Protein AF-A0AAJ2J9P0-F1 (afdb_monomer_lite)

Radius of gyration: 15.44 Å; chains: 1; bounding box: 34×33×47 Å

Structure (mmCIF, N/CA/C/O backbone):
data_AF-A0AAJ2J9P0-F1
#
_entry.id   AF-A0AAJ2J9P0-F1
#
loop_
_atom_site.group_PDB
_atom_site.id
_atom_site.type_symbol
_atom_site.label_atom_id
_atom_site.label_alt_id
_atom_site.label_comp_id
_atom_site.label_asym_id
_atom_site.label_entity_id
_atom_site.label_seq_id
_atom_site.pdbx_PDB_ins_code
_atom_site.Cartn_x
_atom_site.Cartn_y
_atom_site.Cartn_z
_atom_site.occupancy
_atom_site.B_iso_or_equiv
_atom_site.auth_seq_id
_atom_site.auth_comp_id
_atom_site.auth_asym_id
_atom_site.auth_atom_id
_atom_site.pdbx_PDB_model_num
ATOM 1 N N . MET A 1 1 ? 13.127 0.271 -28.806 1.00 58.78 1 MET A N 1
ATOM 2 C CA . MET A 1 1 ? 12.330 0.339 -27.567 1.00 58.78 1 MET A CA 1
ATOM 3 C C . MET A 1 1 ? 13.153 1.130 -26.580 1.00 58.78 1 MET A C 1
ATOM 5 O O . MET A 1 1 ? 14.360 0.887 -26.545 1.00 58.78 1 MET A O 1
ATOM 9 N N . ALA A 1 2 ? 12.562 2.115 -25.905 1.00 81.19 2 ALA A N 1
ATOM 10 C CA . ALA A 1 2 ? 13.284 2.855 -24.878 1.00 81.19 2 ALA A CA 1
ATOM 11 C C . ALA A 1 2 ? 13.685 1.888 -23.750 1.00 81.19 2 ALA A C 1
ATOM 13 O O . ALA A 1 2 ? 13.076 0.830 -23.583 1.00 81.19 2 ALA A O 1
ATOM 14 N N . GLU A 1 3 ? 14.754 2.209 -23.025 1.00 84.06 3 GLU A N 1
ATOM 15 C CA . GLU A 1 3 ? 15.240 1.383 -21.913 1.00 84.06 3 GLU A CA 1
ATOM 16 C C . GLU A 1 3 ? 14.143 1.161 -20.855 1.00 84.06 3 GLU A C 1
ATOM 18 O O . GLU A 1 3 ? 13.968 0.037 -20.381 1.00 84.06 3 GLU A O 1
ATOM 23 N N . ASP A 1 4 ? 13.328 2.189 -20.612 1.00 87.25 4 ASP A N 1
ATOM 24 C CA . ASP A 1 4 ? 12.189 2.157 -19.690 1.00 87.25 4 ASP A CA 1
ATOM 25 C C . ASP A 1 4 ? 11.062 1.229 -20.171 1.00 87.25 4 ASP A C 1
ATOM 27 O O . ASP A 1 4 ? 10.535 0.447 -19.382 1.00 87.25 4 ASP A O 1
ATOM 31 N N . ASP A 1 5 ? 10.757 1.201 -21.476 1.00 87.44 5 ASP A N 1
ATOM 32 C CA . ASP A 1 5 ? 9.759 0.273 -22.040 1.00 87.44 5 ASP A CA 1
ATOM 33 C C . ASP A 1 5 ? 10.176 -1.190 -21.819 1.00 87.44 5 ASP A C 1
ATOM 35 O O . ASP A 1 5 ? 9.357 -2.064 -21.530 1.00 87.44 5 ASP A O 1
ATOM 39 N N . LEU A 1 6 ? 11.475 -1.472 -21.974 1.00 90.94 6 LEU A N 1
ATOM 40 C CA . LEU A 1 6 ? 12.035 -2.804 -21.748 1.00 90.94 6 LEU A CA 1
ATOM 41 C C . LEU A 1 6 ? 12.032 -3.170 -20.261 1.00 90.94 6 LEU A C 1
ATOM 43 O O . LEU A 1 6 ? 11.855 -4.343 -19.924 1.00 90.94 6 LEU A O 1
ATOM 47 N N . LEU A 1 7 ? 12.244 -2.194 -19.376 1.00 92.25 7 LEU A N 1
ATOM 48 C CA . LEU A 1 7 ? 12.149 -2.385 -17.933 1.00 92.25 7 LEU A CA 1
ATOM 49 C C . LEU A 1 7 ? 10.708 -2.689 -17.512 1.00 92.25 7 LEU A C 1
ATOM 51 O O . LEU A 1 7 ? 10.485 -3.679 -16.813 1.00 92.25 7 LEU A O 1
ATOM 55 N N . LEU A 1 8 ? 9.739 -1.903 -17.985 1.00 91.88 8 LEU A N 1
ATOM 56 C CA . LEU A 1 8 ? 8.319 -2.139 -17.737 1.00 91.88 8 LEU A CA 1
ATOM 57 C C . LEU A 1 8 ? 7.895 -3.518 -18.240 1.00 91.88 8 LEU A C 1
ATOM 59 O O . LEU A 1 8 ? 7.315 -4.279 -17.471 1.00 91.88 8 LEU A O 1
ATOM 63 N N . ASP A 1 9 ? 8.252 -3.900 -19.471 1.00 91.62 9 ASP A N 1
ATOM 64 C CA . ASP A 1 9 ? 7.940 -5.233 -20.006 1.00 91.62 9 ASP A CA 1
ATOM 65 C C . ASP A 1 9 ? 8.510 -6.357 -19.121 1.00 91.62 9 ASP A C 1
ATOM 67 O O . ASP A 1 9 ? 7.835 -7.348 -18.839 1.00 91.62 9 ASP A O 1
ATOM 71 N N . ARG A 1 10 ? 9.730 -6.195 -18.591 1.00 91.56 10 ARG A N 1
ATOM 72 C CA . ARG A 1 10 ? 10.298 -7.158 -17.631 1.00 91.56 10 ARG A CA 1
ATOM 73 C C . ARG A 1 10 ? 9.509 -7.208 -16.325 1.00 91.56 10 ARG A C 1
ATOM 75 O O . ARG A 1 10 ? 9.251 -8.305 -15.836 1.00 91.56 10 ARG A O 1
ATOM 82 N N . LEU A 1 11 ? 9.111 -6.063 -15.772 1.00 92.50 11 LEU A N 1
ATOM 83 C CA . LEU A 1 11 ? 8.298 -6.009 -14.553 1.00 92.50 11 LEU A CA 1
ATOM 84 C C . LEU A 1 11 ? 6.912 -6.636 -14.775 1.00 92.50 11 LEU A C 1
ATOM 86 O O . LEU A 1 11 ? 6.465 -7.417 -13.938 1.00 92.50 11 LEU A O 1
ATOM 90 N N . TYR A 1 12 ? 6.277 -6.397 -15.925 1.00 89.88 12 TYR A N 1
ATOM 91 C CA . TYR A 1 12 ? 5.024 -7.053 -16.313 1.00 89.88 12 TYR A CA 1
ATOM 92 C C . TYR A 1 12 ? 5.176 -8.573 -16.449 1.00 89.88 12 TYR A C 1
ATOM 94 O O . TYR A 1 12 ? 4.290 -9.329 -16.056 1.00 89.88 12 TYR A O 1
ATOM 102 N N . ARG A 1 13 ? 6.310 -9.058 -16.964 1.00 88.62 13 ARG A N 1
ATOM 103 C CA . ARG A 1 13 ? 6.574 -10.504 -16.995 1.00 88.62 13 ARG A CA 1
ATOM 104 C C . ARG A 1 13 ? 6.724 -11.080 -15.592 1.00 88.62 13 ARG A C 1
ATOM 106 O O . ARG A 1 13 ? 6.163 -12.137 -15.327 1.00 88.62 13 ARG A O 1
ATOM 113 N N . ILE A 1 14 ? 7.441 -10.393 -14.701 1.00 86.94 14 ILE A N 1
ATOM 114 C CA . ILE A 1 14 ? 7.623 -10.827 -13.307 1.00 86.94 14 ILE A CA 1
ATOM 115 C C . ILE A 1 14 ? 6.283 -10.848 -12.564 1.00 86.94 14 ILE A C 1
ATOM 117 O O . ILE A 1 14 ? 6.016 -11.803 -11.838 1.00 86.94 14 ILE A O 1
ATOM 121 N N . SER A 1 15 ? 5.413 -9.853 -12.765 1.00 81.38 15 SER A N 1
ATOM 122 C CA . SER A 1 15 ? 4.099 -9.820 -12.109 1.00 81.38 15 SER A CA 1
ATOM 123 C C . SER A 1 15 ? 3.188 -10.984 -12.521 1.00 81.38 15 SER A C 1
ATOM 125 O O . SER A 1 15 ? 2.333 -11.396 -11.737 1.00 81.38 15 SER A O 1
ATOM 127 N N . GLY A 1 16 ? 3.402 -11.557 -13.712 1.00 79.06 16 GLY A N 1
ATOM 128 C CA . GLY A 1 16 ? 2.724 -12.765 -14.186 1.00 79.06 16 GLY A CA 1
ATOM 129 C C . GLY A 1 16 ? 3.256 -14.081 -13.603 1.00 79.06 16 GLY A C 1
ATOM 130 O O . GLY A 1 16 ? 2.624 -15.123 -13.790 1.00 79.06 16 GLY A O 1
ATOM 131 N N . VAL A 1 17 ? 4.395 -14.074 -12.900 1.00 79.25 17 VAL A N 1
ATOM 132 C CA . VAL A 1 17 ? 4.963 -15.279 -12.281 1.00 79.25 17 VAL A CA 1
ATOM 133 C C . VAL A 1 17 ? 4.286 -15.536 -10.933 1.00 79.25 17 VAL A C 1
ATOM 135 O O . VAL A 1 17 ? 4.371 -14.746 -9.995 1.00 79.25 17 VAL A O 1
ATOM 138 N N . LEU A 1 18 ? 3.617 -16.686 -10.822 1.00 70.44 18 LEU A N 1
ATOM 139 C CA . LEU A 1 18 ? 2.844 -17.066 -9.637 1.00 70.44 18 LEU A CA 1
ATOM 140 C C . LEU A 1 18 ? 3.673 -17.765 -8.544 1.00 70.44 18 LEU A C 1
ATOM 142 O O . LEU A 1 18 ? 3.113 -18.471 -7.708 1.00 70.44 18 LEU A O 1
ATOM 146 N N . THR A 1 19 ? 4.990 -17.578 -8.516 1.00 72.19 19 THR A N 1
ATOM 147 C CA . THR A 1 19 ? 5.812 -18.049 -7.394 1.00 72.19 19 THR A CA 1
ATOM 148 C C . THR A 1 19 ? 5.763 -17.032 -6.259 1.00 72.19 19 THR A C 1
ATOM 150 O O . THR A 1 19 ? 5.701 -15.825 -6.501 1.00 72.19 19 THR A O 1
ATOM 153 N N . ASP A 1 20 ? 5.728 -17.522 -5.022 1.00 68.81 20 ASP A N 1
ATOM 154 C CA . ASP A 1 20 ? 5.714 -16.657 -3.837 1.00 68.81 20 ASP A CA 1
ATOM 155 C C . ASP A 1 20 ? 7.127 -16.160 -3.493 1.00 68.81 20 ASP A C 1
ATOM 157 O O . ASP A 1 20 ? 7.274 -15.045 -2.999 1.00 68.81 20 ASP A O 1
ATOM 161 N N . ASP A 1 21 ? 8.157 -16.937 -3.850 1.00 77.75 21 ASP A N 1
ATOM 162 C CA . ASP A 1 21 ? 9.560 -16.573 -3.656 1.00 77.75 21 ASP A CA 1
ATOM 163 C C . ASP A 1 21 ? 10.193 -16.052 -4.961 1.00 77.75 21 ASP A C 1
ATOM 165 O O . ASP A 1 21 ? 10.101 -16.717 -6.006 1.00 77.75 21 ASP A O 1
ATOM 169 N N . PRO A 1 22 ? 10.854 -14.882 -4.929 1.00 81.69 22 PRO A N 1
ATOM 170 C CA . PRO A 1 22 ? 11.590 -14.360 -6.071 1.00 81.69 22 PRO A CA 1
ATOM 171 C C . PRO A 1 22 ? 12.954 -15.026 -6.242 1.00 81.69 22 PRO A C 1
ATOM 173 O O . PRO A 1 22 ? 13.686 -15.254 -5.279 1.00 81.69 22 PRO A O 1
ATOM 176 N N . ASP A 1 23 ? 13.368 -15.233 -7.492 1.00 88.62 23 ASP A N 1
ATOM 177 C CA . ASP A 1 23 ? 14.782 -15.451 -7.781 1.00 88.62 23 ASP A CA 1
ATOM 178 C C . ASP A 1 23 ? 15.588 -14.156 -7.554 1.00 88.62 23 ASP A C 1
ATOM 180 O O . ASP A 1 23 ? 15.064 -13.037 -7.604 1.00 88.62 23 ASP A O 1
ATOM 184 N N . SER A 1 24 ? 16.897 -14.294 -7.330 1.00 89.69 24 SER A N 1
ATOM 185 C CA . SER A 1 24 ? 17.767 -13.161 -6.992 1.00 89.69 24 SER A CA 1
ATOM 186 C C . SER A 1 24 ? 17.804 -12.068 -8.065 1.00 89.69 24 SER A C 1
ATOM 188 O O . SER A 1 24 ? 18.000 -10.898 -7.731 1.00 89.69 24 SER A O 1
ATOM 190 N N . SER A 1 25 ? 17.630 -12.419 -9.344 1.00 91.25 25 SER A N 1
ATOM 191 C CA . SER A 1 25 ? 17.656 -11.441 -10.435 1.00 91.25 25 SER A CA 1
ATOM 192 C C . SER A 1 25 ? 16.372 -10.612 -10.469 1.00 91.25 25 SER A C 1
ATOM 194 O O . SER A 1 25 ? 16.446 -9.383 -10.552 1.00 91.25 25 SER A O 1
ATOM 196 N N . SER A 1 26 ? 15.219 -11.260 -10.289 1.00 92.00 26 SER A N 1
ATOM 197 C CA . SER A 1 26 ? 13.920 -10.598 -10.168 1.00 92.00 26 SER A CA 1
ATOM 198 C C . SER A 1 26 ? 13.869 -9.699 -8.934 1.00 92.00 26 SER A C 1
ATOM 200 O O . SER A 1 26 ? 13.461 -8.541 -9.037 1.00 92.00 26 SER A O 1
ATOM 202 N N . TYR A 1 27 ? 14.357 -10.180 -7.786 1.00 93.12 27 TYR A N 1
ATOM 203 C CA . TYR A 1 27 ? 14.416 -9.383 -6.559 1.00 93.12 27 TYR A CA 1
ATOM 204 C C . TYR A 1 27 ? 15.269 -8.117 -6.733 1.00 93.12 27 TYR A C 1
ATOM 206 O O . TYR A 1 27 ? 14.849 -7.015 -6.372 1.00 93.12 27 TYR A O 1
ATOM 214 N N . MET A 1 28 ? 16.459 -8.246 -7.332 1.00 94.06 28 MET A N 1
ATOM 215 C CA . MET A 1 28 ? 17.343 -7.107 -7.603 1.00 94.06 28 MET A CA 1
ATOM 216 C C . MET A 1 28 ? 16.696 -6.094 -8.557 1.00 94.06 28 MET A C 1
ATOM 218 O O . MET A 1 28 ? 16.828 -4.887 -8.358 1.00 94.06 28 MET A O 1
ATOM 222 N N . LEU A 1 29 ? 15.993 -6.570 -9.589 1.00 95.00 29 LEU A N 1
ATOM 223 C CA . LEU A 1 29 ? 15.310 -5.695 -10.538 1.00 95.00 29 LEU A CA 1
ATOM 224 C C . LEU A 1 29 ? 14.187 -4.904 -9.855 1.00 95.00 29 LEU A C 1
ATOM 226 O O . LEU A 1 29 ? 14.135 -3.681 -9.985 1.00 95.00 29 LEU A O 1
ATOM 230 N N . VAL A 1 30 ? 13.327 -5.583 -9.093 1.00 94.81 30 VAL A N 1
ATOM 231 C CA . VAL A 1 30 ? 12.190 -4.964 -8.395 1.00 94.81 30 VAL A CA 1
ATOM 232 C C . VAL A 1 30 ? 12.662 -3.983 -7.326 1.00 94.81 30 VAL A C 1
ATOM 234 O O . VAL A 1 30 ? 12.226 -2.837 -7.324 1.00 94.81 30 VAL A O 1
ATOM 237 N N . SER A 1 31 ? 13.605 -4.379 -6.468 1.00 95.12 31 SER A N 1
ATOM 238 C CA . SER A 1 31 ? 14.125 -3.500 -5.408 1.00 95.12 31 SER A CA 1
ATOM 239 C C . SER A 1 31 ? 14.757 -2.212 -5.947 1.00 95.12 31 SER A C 1
ATOM 241 O O . SER A 1 31 ? 14.540 -1.146 -5.378 1.00 95.12 31 SER A O 1
ATOM 243 N N . ARG A 1 32 ? 15.489 -2.268 -7.070 1.00 95.56 32 ARG A N 1
ATOM 244 C CA . ARG A 1 32 ? 16.019 -1.061 -7.736 1.00 95.56 32 ARG A CA 1
ATOM 245 C C . ARG A 1 32 ? 14.918 -0.202 -8.347 1.00 95.56 32 ARG A C 1
ATOM 247 O O . ARG A 1 32 ? 14.994 1.022 -8.288 1.00 95.56 32 ARG A O 1
ATOM 254 N N . SER A 1 33 ? 13.900 -0.847 -8.909 1.00 96.81 33 SER A N 1
ATOM 255 C CA . SER A 1 33 ? 12.782 -0.174 -9.574 1.00 96.81 33 SER A CA 1
ATOM 256 C C . SER A 1 33 ? 11.933 0.658 -8.608 1.00 96.81 33 SER A C 1
ATOM 258 O O . SER A 1 33 ? 11.325 1.626 -9.046 1.00 96.81 33 SER A O 1
ATOM 260 N N . LEU A 1 34 ? 11.960 0.374 -7.297 1.00 96.69 34 LEU A N 1
ATOM 261 C CA . LEU A 1 34 ? 11.309 1.204 -6.267 1.00 96.69 34 LEU A CA 1
ATOM 262 C C . LEU A 1 34 ? 11.827 2.649 -6.214 1.00 96.69 34 LEU A C 1
ATOM 264 O O . LEU A 1 34 ? 11.124 3.524 -5.723 1.00 96.69 34 LEU A O 1
ATOM 268 N N . PHE A 1 35 ? 13.032 2.911 -6.723 1.00 95.94 35 PHE A N 1
ATOM 269 C CA . PHE A 1 35 ? 13.655 4.239 -6.722 1.00 95.94 3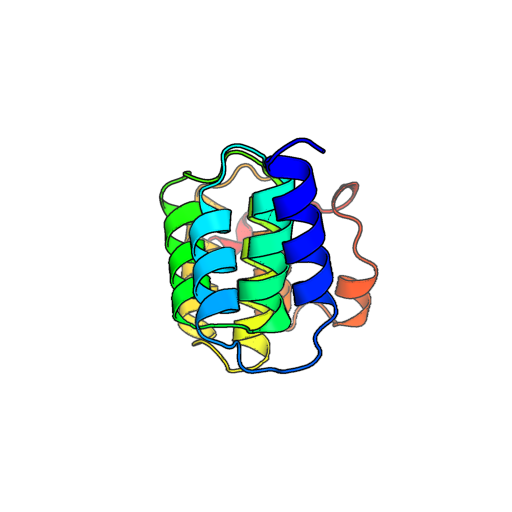5 PHE A CA 1
ATOM 270 C C . PHE A 1 35 ? 13.799 4.823 -8.132 1.00 95.94 35 PHE A C 1
ATOM 272 O O . PHE A 1 35 ? 14.579 5.750 -8.349 1.00 95.94 35 PHE A O 1
ATOM 279 N N . HIS A 1 36 ? 13.081 4.265 -9.109 1.00 96.50 36 HIS A N 1
ATOM 280 C CA . HIS A 1 36 ? 13.116 4.743 -10.485 1.00 96.50 36 HIS A CA 1
ATOM 281 C C . HIS A 1 36 ? 12.472 6.131 -10.615 1.00 96.50 36 HIS A C 1
ATOM 283 O O . HIS A 1 36 ? 11.583 6.476 -9.839 1.00 96.50 36 HIS A O 1
ATOM 289 N N . CYS A 1 37 ? 12.885 6.935 -11.599 1.00 94.50 37 CYS A N 1
ATOM 290 C CA . CYS A 1 37 ? 12.291 8.257 -11.829 1.00 94.50 37 CYS A CA 1
ATOM 291 C C . CYS A 1 37 ? 10.854 8.164 -12.371 1.00 94.50 37 CYS A C 1
ATOM 293 O O . CYS A 1 37 ? 9.999 8.964 -11.987 1.00 94.50 37 CYS A O 1
ATOM 295 N N . ASP A 1 38 ? 10.583 7.155 -13.198 1.00 95.44 38 ASP A N 1
ATOM 296 C CA . ASP A 1 38 ? 9.254 6.865 -13.733 1.00 95.44 38 ASP A CA 1
ATOM 297 C C . ASP A 1 38 ? 8.325 6.286 -12.642 1.00 95.44 38 ASP A C 1
ATOM 299 O O . ASP A 1 38 ? 8.654 5.252 -12.046 1.00 95.44 38 ASP A O 1
ATOM 303 N N . PRO A 1 39 ? 7.178 6.931 -12.356 1.00 95.06 39 PRO A N 1
ATOM 304 C CA . PRO A 1 39 ? 6.227 6.448 -11.364 1.00 95.06 39 PRO A CA 1
ATOM 305 C C . PRO A 1 39 ? 5.536 5.134 -11.732 1.00 95.06 39 PRO A C 1
ATOM 307 O O . PRO A 1 39 ? 5.243 4.376 -10.810 1.00 95.06 39 PRO A O 1
ATOM 310 N N . GLU A 1 40 ? 5.323 4.826 -13.015 1.00 95.50 40 GLU A N 1
ATOM 311 C CA . GLU A 1 40 ? 4.704 3.559 -13.436 1.00 95.50 40 GLU A CA 1
ATOM 312 C C . GLU A 1 40 ? 5.641 2.384 -13.122 1.00 95.50 40 GLU A C 1
ATOM 314 O O . GLU A 1 40 ? 5.223 1.347 -12.600 1.00 95.50 40 GLU A O 1
ATOM 319 N N . VAL A 1 41 ? 6.946 2.567 -13.349 1.00 96.31 41 VAL A N 1
ATOM 320 C CA . VAL A 1 41 ? 7.971 1.584 -12.965 1.00 96.31 41 VAL A CA 1
ATOM 321 C C . VAL A 1 41 ? 7.935 1.329 -11.456 1.00 96.31 41 VAL A C 1
ATOM 323 O O . VAL A 1 41 ? 7.966 0.170 -11.022 1.00 96.31 41 VAL A O 1
ATOM 326 N N . ARG A 1 42 ? 7.825 2.395 -10.650 1.00 96.94 42 ARG A N 1
ATOM 327 C CA . ARG A 1 42 ? 7.699 2.276 -9.191 1.00 96.94 42 ARG A CA 1
ATOM 328 C C . ARG A 1 42 ? 6.404 1.572 -8.790 1.00 96.94 42 ARG A C 1
ATOM 330 O O . ARG A 1 42 ? 6.470 0.651 -7.982 1.00 96.94 42 ARG A O 1
ATOM 337 N N . GLU A 1 43 ? 5.261 1.926 -9.380 1.00 96.56 43 GLU A N 1
ATOM 338 C CA . GLU A 1 43 ? 3.959 1.284 -9.130 1.00 96.56 43 GLU A CA 1
ATOM 339 C C . GLU A 1 43 ? 4.054 -0.238 -9.316 1.00 96.56 43 GLU A C 1
ATOM 341 O O . GLU A 1 43 ? 3.677 -1.019 -8.435 1.00 96.56 43 GLU A O 1
ATOM 346 N N . ARG A 1 44 ? 4.641 -0.681 -10.436 1.00 95.69 44 ARG A N 1
ATOM 347 C CA . ARG A 1 44 ? 4.832 -2.110 -10.719 1.00 95.69 44 ARG A CA 1
ATOM 348 C C . ARG A 1 44 ? 5.761 -2.780 -9.717 1.00 95.69 44 ARG A C 1
ATOM 350 O O . ARG A 1 44 ? 5.463 -3.884 -9.260 1.00 95.69 44 ARG A O 1
ATOM 357 N N . ALA A 1 45 ? 6.848 -2.121 -9.331 1.00 96.12 45 ALA A N 1
ATOM 358 C CA . ALA A 1 45 ? 7.747 -2.636 -8.307 1.00 96.12 45 ALA A CA 1
ATOM 359 C C . ALA A 1 45 ? 7.059 -2.764 -6.935 1.00 96.12 45 ALA A C 1
ATOM 361 O O . ALA A 1 45 ? 7.241 -3.776 -6.252 1.00 96.12 45 ALA A O 1
ATOM 362 N N . ILE A 1 46 ? 6.223 -1.789 -6.560 1.00 96.88 46 ILE A N 1
ATOM 363 C CA . ILE A 1 46 ? 5.440 -1.802 -5.318 1.00 96.88 46 ILE A CA 1
ATOM 364 C C . ILE A 1 46 ? 4.459 -2.977 -5.325 1.00 96.88 46 ILE A C 1
ATOM 366 O O . ILE A 1 46 ? 4.400 -3.739 -4.357 1.00 96.88 46 ILE A O 1
ATOM 370 N N . PHE A 1 47 ? 3.730 -3.166 -6.429 1.00 94.12 47 PHE A N 1
ATOM 371 C CA . PHE A 1 47 ? 2.797 -4.279 -6.589 1.00 94.12 47 PHE A CA 1
ATOM 372 C C . PHE A 1 47 ? 3.494 -5.637 -6.409 1.00 94.12 47 PHE A C 1
ATOM 374 O O . PHE A 1 47 ? 3.045 -6.475 -5.622 1.00 94.12 47 PHE A O 1
ATOM 381 N N . ILE A 1 48 ? 4.616 -5.848 -7.101 1.00 93.50 48 ILE A N 1
ATOM 382 C CA . ILE A 1 48 ? 5.347 -7.118 -7.054 1.00 93.50 48 ILE A CA 1
ATOM 383 C C . ILE A 1 48 ? 5.935 -7.355 -5.656 1.00 93.50 48 ILE A C 1
ATOM 385 O O . ILE A 1 48 ? 5.674 -8.380 -5.028 1.00 93.50 48 ILE A O 1
ATOM 389 N N . GLY A 1 49 ? 6.710 -6.408 -5.133 1.00 92.31 49 GLY A N 1
ATOM 390 C CA . GLY A 1 49 ? 7.410 -6.614 -3.868 1.00 92.31 49 GLY A CA 1
ATOM 391 C C . GLY A 1 49 ? 6.484 -6.629 -2.649 1.00 92.31 49 GLY A C 1
ATOM 392 O O . GLY A 1 49 ? 6.657 -7.440 -1.740 1.00 92.31 49 GLY A O 1
ATOM 393 N N . GLY A 1 50 ? 5.471 -5.763 -2.644 1.00 91.50 50 GLY A N 1
ATOM 394 C CA . GLY A 1 50 ? 4.582 -5.565 -1.504 1.00 91.50 50 GLY A CA 1
ATOM 395 C C . GLY A 1 50 ? 3.371 -6.486 -1.466 1.00 91.50 50 GLY A C 1
ATOM 396 O O . GLY A 1 50 ? 3.071 -7.080 -0.432 1.00 91.50 50 GLY A O 1
ATOM 397 N N . LEU A 1 51 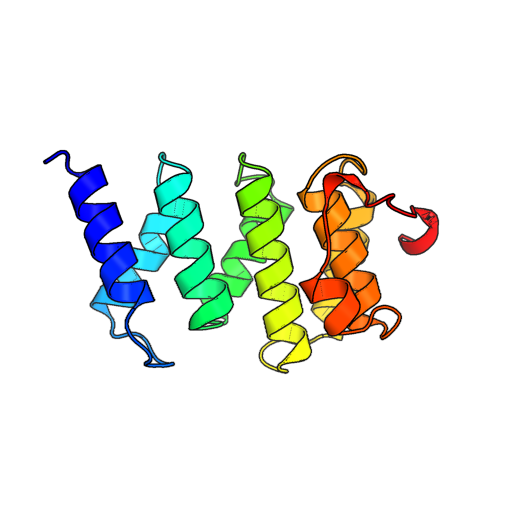? 2.642 -6.606 -2.577 1.00 88.25 51 LEU A N 1
ATOM 398 C CA . LEU A 1 51 ? 1.405 -7.390 -2.599 1.00 88.25 51 LEU A CA 1
ATOM 399 C C . LEU A 1 51 ? 1.672 -8.853 -2.931 1.00 88.25 51 LEU A C 1
ATOM 401 O O . LEU A 1 51 ? 1.162 -9.735 -2.224 1.00 88.25 51 LEU A O 1
ATOM 405 N N . ARG A 1 52 ? 2.470 -9.096 -3.980 1.00 88.75 52 ARG A N 1
ATOM 406 C CA . ARG A 1 52 ? 2.750 -10.444 -4.483 1.00 88.75 52 ARG A CA 1
ATOM 407 C C . ARG A 1 52 ? 3.697 -11.200 -3.555 1.00 88.75 52 ARG A C 1
ATOM 409 O O . ARG A 1 52 ? 3.276 -12.200 -2.986 1.00 88.75 52 ARG A O 1
ATOM 416 N N . TRP A 1 53 ? 4.925 -10.719 -3.377 1.00 91.50 53 TRP A N 1
ATOM 417 C CA . TRP A 1 53 ? 5.906 -11.389 -2.512 1.00 91.50 53 TRP A CA 1
ATOM 418 C C . TRP A 1 53 ? 5.639 -11.136 -1.028 1.00 91.50 53 TRP A C 1
ATOM 420 O O . TRP A 1 53 ? 5.900 -12.004 -0.199 1.00 91.50 53 TRP A O 1
ATOM 430 N N . ALA A 1 54 ? 5.083 -9.963 -0.691 1.00 91.12 54 ALA A N 1
ATOM 431 C CA . ALA A 1 54 ? 4.959 -9.502 0.693 1.00 91.12 54 ALA A CA 1
ATOM 432 C C . ALA A 1 54 ? 6.295 -9.610 1.445 1.00 91.12 54 ALA A C 1
ATOM 434 O O . ALA A 1 54 ? 6.344 -10.043 2.599 1.00 91.12 54 ALA A O 1
ATOM 435 N N . ASP A 1 55 ? 7.378 -9.253 0.751 1.00 91.56 55 ASP A N 1
ATOM 436 C CA . ASP A 1 55 ? 8.734 -9.405 1.256 1.00 91.56 55 ASP A CA 1
ATOM 437 C C . ASP A 1 55 ? 8.984 -8.424 2.419 1.00 91.56 55 ASP A C 1
ATOM 439 O O . ASP A 1 55 ? 8.777 -7.217 2.252 1.00 91.56 55 ASP A O 1
ATOM 443 N N . PRO A 1 56 ? 9.442 -8.888 3.597 1.00 90.38 56 PRO A N 1
ATOM 444 C CA . PRO A 1 56 ? 9.620 -8.022 4.760 1.00 90.38 56 PRO A CA 1
ATOM 445 C C . PRO A 1 56 ? 10.597 -6.856 4.554 1.00 90.38 56 PRO A C 1
ATOM 447 O O . PRO A 1 56 ? 10.397 -5.793 5.144 1.00 90.38 56 PRO A O 1
ATOM 450 N N . LEU A 1 57 ? 11.641 -7.019 3.732 1.00 93.00 57 LEU A N 1
ATOM 451 C CA . LEU A 1 57 ? 12.610 -5.950 3.471 1.00 93.00 57 LEU A CA 1
ATOM 452 C C . LEU A 1 57 ? 11.997 -4.876 2.571 1.00 93.00 57 LEU A C 1
ATOM 454 O O . LEU A 1 57 ? 12.150 -3.684 2.848 1.00 93.00 57 LEU A O 1
ATOM 458 N N . ILE A 1 58 ? 11.264 -5.282 1.533 1.00 96.00 58 ILE A N 1
ATOM 459 C CA . ILE A 1 58 ? 10.539 -4.350 0.663 1.00 96.00 58 ILE A CA 1
ATOM 460 C C . ILE A 1 58 ? 9.427 -3.631 1.441 1.00 96.00 58 ILE A C 1
ATOM 462 O O . ILE A 1 58 ? 9.302 -2.412 1.341 1.00 96.00 58 ILE A O 1
ATOM 466 N N . LEU A 1 59 ? 8.669 -4.342 2.278 1.00 96.94 59 LEU A N 1
ATOM 467 C CA . LEU A 1 59 ? 7.653 -3.730 3.140 1.00 96.94 59 LEU A CA 1
ATOM 468 C C . LEU A 1 59 ? 8.278 -2.733 4.132 1.00 96.94 59 LEU A C 1
ATOM 470 O O . LEU A 1 59 ? 7.765 -1.629 4.308 1.00 96.94 59 LEU A O 1
ATOM 474 N N . GLY A 1 60 ? 9.430 -3.062 4.725 1.00 96.19 60 GLY A N 1
ATOM 475 C CA . GLY A 1 60 ? 10.196 -2.117 5.543 1.00 96.19 60 GLY A CA 1
ATOM 476 C C . GLY A 1 60 ? 10.639 -0.876 4.758 1.00 96.19 60 GLY A C 1
ATOM 477 O O . GLY A 1 60 ? 10.587 0.242 5.275 1.00 96.19 60 GLY A O 1
ATOM 478 N N . CYS A 1 61 ? 11.003 -1.045 3.484 1.00 97.00 61 CYS A N 1
ATOM 479 C CA . CYS A 1 61 ? 11.314 0.065 2.586 1.00 97.00 61 CYS A CA 1
ATOM 480 C C . CYS A 1 61 ? 10.098 0.979 2.357 1.00 97.00 61 CYS A C 1
ATOM 482 O O . CYS A 1 61 ? 10.256 2.198 2.370 1.00 97.00 61 CYS A O 1
ATOM 484 N N . PHE A 1 62 ? 8.886 0.426 2.235 1.00 98.00 62 PHE A N 1
ATOM 485 C CA . PHE A 1 62 ? 7.655 1.216 2.089 1.00 98.00 62 PHE A CA 1
ATOM 486 C C . PHE A 1 62 ? 7.378 2.080 3.317 1.00 98.00 62 PHE A C 1
ATOM 488 O O . PHE A 1 62 ? 7.095 3.269 3.174 1.00 98.00 62 PHE A O 1
ATOM 495 N N . ILE A 1 63 ? 7.522 1.508 4.520 1.00 97.19 63 ILE A N 1
ATOM 496 C CA . ILE A 1 63 ? 7.406 2.254 5.782 1.00 97.19 63 ILE A CA 1
ATOM 497 C C . ILE A 1 63 ? 8.373 3.441 5.768 1.00 97.19 63 ILE A C 1
ATOM 499 O O . ILE A 1 63 ? 7.969 4.566 6.065 1.00 97.19 63 ILE A O 1
ATOM 503 N N . GLY A 1 64 ? 9.631 3.208 5.376 1.00 97.00 64 GLY A N 1
ATOM 504 C CA . GLY A 1 64 ? 10.641 4.255 5.238 1.00 97.00 64 GLY A CA 1
ATOM 505 C C . GLY A 1 64 ? 10.235 5.337 4.236 1.00 97.00 64 GLY A C 1
ATOM 506 O O . GLY A 1 64 ? 10.164 6.503 4.610 1.00 97.00 64 GLY A O 1
ATOM 507 N N . MET A 1 65 ? 9.910 4.952 2.996 1.00 97.19 65 MET A N 1
ATOM 508 C CA . MET A 1 65 ? 9.541 5.874 1.913 1.00 97.19 65 MET A CA 1
ATOM 509 C C . MET A 1 65 ? 8.351 6.765 2.270 1.00 97.19 65 MET A C 1
ATOM 511 O O . MET A 1 65 ? 8.400 7.969 2.013 1.00 97.19 65 MET A O 1
ATOM 515 N N . ILE A 1 66 ? 7.312 6.193 2.883 1.00 97.12 66 ILE A N 1
ATOM 516 C CA . ILE A 1 66 ? 6.138 6.942 3.338 1.00 97.12 66 ILE A CA 1
ATOM 517 C C . ILE A 1 66 ? 6.516 7.885 4.482 1.00 97.12 66 ILE A C 1
ATOM 519 O O . ILE A 1 66 ? 6.182 9.066 4.438 1.00 97.12 66 ILE A O 1
ATOM 523 N N . THR A 1 67 ? 7.242 7.389 5.488 1.00 96.12 67 THR A N 1
ATOM 524 C CA . THR A 1 67 ? 7.590 8.177 6.683 1.00 96.12 67 THR A CA 1
ATOM 525 C C . THR A 1 67 ? 8.474 9.377 6.342 1.00 96.12 67 THR A C 1
ATOM 527 O O . THR A 1 67 ? 8.327 10.441 6.936 1.00 96.12 67 THR A O 1
ATOM 530 N N . THR A 1 68 ? 9.385 9.231 5.379 1.00 95.19 68 THR A N 1
ATOM 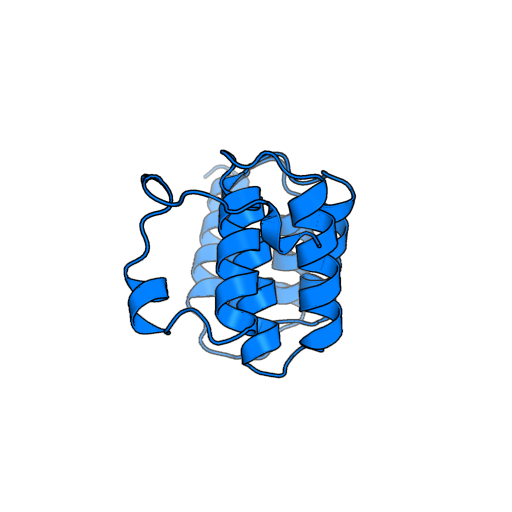531 C CA . THR A 1 68 ? 10.278 10.315 4.946 1.00 95.19 68 THR A CA 1
ATOM 532 C C . THR A 1 68 ? 9.700 11.170 3.817 1.00 95.19 68 THR A C 1
ATOM 534 O O . THR A 1 68 ? 10.366 12.109 3.387 1.00 95.19 68 THR A O 1
ATOM 537 N N . GLY A 1 69 ? 8.519 10.833 3.285 1.00 93.88 69 GLY A N 1
ATOM 538 C CA . GLY A 1 69 ? 7.924 11.520 2.133 1.00 93.88 69 GLY A CA 1
ATOM 539 C C . GLY A 1 69 ? 8.737 11.392 0.838 1.00 93.88 69 GLY A C 1
ATOM 540 O O . GLY A 1 69 ? 8.748 12.318 0.033 1.00 93.88 69 GLY A O 1
ATOM 541 N N . MET A 1 70 ? 9.461 10.280 0.647 1.00 94.44 70 MET A N 1
ATOM 542 C CA . MET A 1 70 ? 10.298 10.070 -0.548 1.00 94.44 70 MET A CA 1
ATOM 543 C C . MET A 1 70 ? 9.482 9.738 -1.800 1.00 94.44 70 MET A C 1
ATOM 545 O O . MET A 1 70 ? 9.893 10.096 -2.901 1.00 94.44 70 MET A O 1
ATOM 549 N N . GLU A 1 71 ? 8.346 9.054 -1.655 1.00 96.25 71 GLU A N 1
ATOM 550 C CA . GLU A 1 71 ? 7.440 8.819 -2.780 1.00 96.25 71 GLU A CA 1
ATOM 551 C C . GLU A 1 71 ? 6.549 10.048 -2.984 1.00 96.25 71 GLU A C 1
ATOM 553 O O . GLU A 1 71 ? 5.795 10.439 -2.096 1.00 96.25 71 GLU A O 1
ATOM 558 N N . SER A 1 72 ? 6.638 10.654 -4.166 1.00 93.25 72 SER A N 1
ATOM 559 C CA . SER A 1 72 ? 5.906 11.872 -4.518 1.00 93.25 72 SER A CA 1
ATOM 560 C C . SER A 1 72 ? 4.534 11.593 -5.131 1.00 93.25 72 SER A C 1
ATOM 562 O O . SER A 1 72 ? 3.667 12.468 -5.116 1.00 93.25 72 SER A O 1
ATOM 564 N N . VAL A 1 73 ? 4.310 10.385 -5.655 1.00 97.50 73 VAL A N 1
ATOM 565 C CA . VAL A 1 73 ? 3.048 10.003 -6.294 1.00 97.50 73 VAL A CA 1
ATOM 566 C C . VAL A 1 73 ? 2.097 9.415 -5.265 1.00 97.50 73 VAL A C 1
ATOM 568 O O . VAL A 1 73 ? 2.385 8.427 -4.596 1.00 97.50 73 VAL A O 1
ATOM 571 N N . ASP A 1 74 ? 0.939 10.051 -5.126 1.00 96.12 74 ASP A N 1
ATOM 572 C CA . ASP A 1 74 ? -0.049 9.700 -4.108 1.00 96.12 74 ASP A CA 1
ATOM 573 C C . ASP A 1 74 ? -0.658 8.305 -4.314 1.00 96.12 74 ASP A C 1
ATOM 575 O O . ASP A 1 74 ? -0.846 7.569 -3.348 1.00 96.12 74 ASP A O 1
ATOM 579 N N . ASP A 1 75 ? -0.859 7.880 -5.566 1.00 97.00 75 ASP A N 1
ATOM 580 C CA . ASP A 1 75 ? -1.343 6.524 -5.857 1.00 97.00 75 ASP A CA 1
ATOM 581 C C . ASP A 1 75 ? -0.332 5.439 -5.448 1.00 97.00 75 ASP A C 1
ATOM 583 O O . ASP A 1 75 ? -0.696 4.433 -4.839 1.00 97.00 75 ASP A O 1
ATOM 587 N N . ASN A 1 76 ? 0.965 5.687 -5.658 1.00 98.19 76 ASN A N 1
ATOM 588 C CA . ASN A 1 76 ? 2.021 4.793 -5.181 1.00 98.19 76 ASN A CA 1
ATOM 589 C C . ASN A 1 76 ? 2.029 4.711 -3.650 1.00 98.19 76 ASN A C 1
ATOM 591 O O . ASN A 1 76 ? 2.174 3.622 -3.092 1.00 98.19 76 ASN A O 1
ATOM 595 N N . ARG A 1 77 ? 1.829 5.840 -2.955 1.00 98.00 77 ARG A N 1
ATOM 596 C CA . ARG A 1 77 ? 1.715 5.864 -1.486 1.00 98.00 77 ARG A CA 1
ATOM 597 C C . ARG A 1 77 ? 0.494 5.080 -1.007 1.00 98.00 77 ARG A C 1
ATOM 599 O O . ARG A 1 77 ? 0.633 4.279 -0.083 1.00 98.00 77 ARG A O 1
ATOM 606 N N . ARG A 1 78 ? -0.666 5.235 -1.658 1.00 97.62 78 ARG A N 1
ATOM 607 C CA . ARG A 1 78 ? -1.862 4.403 -1.420 1.00 97.62 78 ARG A CA 1
ATOM 608 C C . ARG A 1 78 ? -1.532 2.918 -1.573 1.00 97.62 78 ARG A C 1
ATOM 610 O O . ARG A 1 78 ? -1.795 2.144 -0.655 1.00 97.62 78 ARG A O 1
ATOM 617 N N . LEU A 1 79 ? -0.908 2.522 -2.682 1.00 97.31 79 LEU A N 1
ATOM 618 C CA . LEU A 1 79 ? -0.573 1.124 -2.960 1.00 97.31 79 LEU A CA 1
ATOM 619 C C . LEU A 1 79 ? 0.399 0.535 -1.922 1.00 97.31 79 LEU A C 1
ATOM 621 O O . LEU A 1 79 ? 0.224 -0.600 -1.477 1.00 97.31 79 LEU A O 1
ATOM 625 N N . MET A 1 80 ? 1.399 1.308 -1.492 1.00 98.44 80 MET A N 1
ATOM 626 C CA . MET A 1 80 ? 2.314 0.918 -0.415 1.00 98.44 80 MET A CA 1
ATOM 627 C C . MET A 1 80 ? 1.572 0.687 0.913 1.00 98.44 80 MET A C 1
ATOM 629 O O . MET A 1 80 ? 1.836 -0.305 1.597 1.00 98.44 80 MET A O 1
ATOM 633 N N . VAL A 1 81 ? 0.627 1.565 1.272 1.00 98.06 81 VAL A N 1
ATOM 634 C CA . VAL A 1 81 ? -0.210 1.410 2.476 1.00 98.06 81 VAL A CA 1
ATOM 635 C C . VAL A 1 81 ? -1.073 0.152 2.382 1.00 98.06 81 VAL A C 1
ATOM 637 O O . VAL A 1 81 ? -1.091 -0.653 3.314 1.00 98.06 81 VAL A O 1
ATOM 640 N N . GLU A 1 82 ? -1.744 -0.066 1.251 1.00 96.94 82 GLU A N 1
ATOM 641 C CA . GLU A 1 82 ? -2.560 -1.263 1.019 1.00 96.94 82 GLU A CA 1
ATOM 642 C C . GLU A 1 82 ? -1.729 -2.549 1.109 1.00 96.94 82 GLU A C 1
ATOM 644 O O . GLU A 1 82 ? -2.173 -3.536 1.704 1.00 96.94 82 GLU A O 1
ATOM 649 N N . ALA A 1 83 ? -0.502 -2.533 0.582 1.00 97.06 83 ALA A N 1
ATOM 650 C CA . ALA A 1 83 ? 0.427 -3.651 0.688 1.00 97.06 83 ALA A CA 1
ATOM 651 C C . ALA A 1 83 ? 0.789 -3.970 2.145 1.00 97.06 83 ALA A C 1
ATOM 653 O O . ALA A 1 83 ? 0.736 -5.136 2.546 1.00 97.06 83 ALA A O 1
ATOM 654 N N . LEU A 1 84 ? 1.087 -2.948 2.953 1.00 98.12 84 LEU A N 1
ATOM 655 C CA . LEU A 1 84 ? 1.395 -3.098 4.378 1.00 98.12 84 LEU A CA 1
ATOM 656 C C . LEU A 1 84 ? 0.200 -3.649 5.163 1.00 98.12 84 LEU A C 1
ATOM 658 O O . LEU A 1 84 ? 0.343 -4.620 5.906 1.00 98.12 84 LEU A O 1
ATOM 662 N N . VAL A 1 85 ? -0.994 -3.092 4.953 1.00 97.12 85 VAL A N 1
ATOM 663 C CA . VAL A 1 85 ? -2.229 -3.568 5.597 1.00 97.12 85 VAL A CA 1
ATOM 664 C C . VAL A 1 85 ? -2.516 -5.018 5.202 1.00 97.12 85 VAL A C 1
ATOM 666 O O . VAL A 1 85 ? -2.798 -5.856 6.058 1.00 97.12 85 VAL A O 1
ATOM 669 N N . SER A 1 86 ? -2.396 -5.348 3.915 1.00 95.56 86 SER A N 1
ATOM 670 C CA . SER A 1 86 ? -2.586 -6.711 3.411 1.00 95.56 86 SER A CA 1
ATOM 671 C C . SER A 1 86 ? -1.574 -7.695 4.007 1.00 95.56 86 SER A C 1
ATOM 673 O O . SER A 1 86 ? -1.930 -8.814 4.381 1.00 95.56 86 SER A O 1
ATOM 675 N N . ALA A 1 87 ? -0.304 -7.303 4.129 1.00 95.88 87 ALA A N 1
ATOM 676 C CA . ALA A 1 87 ? 0.723 -8.120 4.769 1.00 95.88 87 ALA A CA 1
ATOM 677 C C . ALA A 1 87 ? 0.438 -8.335 6.267 1.00 95.88 87 ALA A C 1
ATOM 679 O O . ALA A 1 87 ? 0.553 -9.465 6.749 1.00 95.88 87 ALA A O 1
ATOM 680 N N . ALA A 1 88 ? 0.004 -7.294 6.982 1.00 96.88 88 ALA A N 1
ATOM 681 C CA . ALA A 1 88 ? -0.365 -7.370 8.394 1.00 96.88 88 ALA A CA 1
ATOM 682 C C . ALA A 1 88 ? -1.553 -8.316 8.628 1.00 96.88 88 ALA A C 1
ATOM 684 O O . ALA A 1 88 ? -1.477 -9.221 9.457 1.00 96.88 88 ALA A O 1
ATOM 685 N N . LEU A 1 89 ? -2.622 -8.182 7.835 1.00 95.44 89 LEU A N 1
ATOM 686 C CA . LEU A 1 89 ? -3.810 -9.042 7.925 1.00 95.44 89 LEU A CA 1
ATOM 687 C C . LEU A 1 89 ? -3.524 -10.507 7.554 1.00 95.44 89 LEU A C 1
ATOM 689 O O . LEU A 1 89 ? -4.216 -11.407 8.023 1.00 95.44 89 LEU A O 1
ATOM 693 N N . ARG A 1 90 ? -2.497 -10.762 6.732 1.00 93.31 90 ARG A N 1
ATOM 694 C CA . ARG A 1 90 ? -1.998 -12.113 6.414 1.00 93.31 90 ARG A CA 1
ATOM 695 C C . ARG A 1 90 ? -1.013 -12.663 7.456 1.00 93.31 90 ARG A C 1
ATOM 697 O O . ARG A 1 90 ? -0.521 -13.775 7.280 1.00 93.31 90 ARG A O 1
ATOM 704 N N . GLY A 1 91 ? -0.689 -11.902 8.504 1.00 93.94 91 GLY A N 1
ATOM 705 C CA . GLY A 1 91 ? 0.272 -12.293 9.540 1.00 93.94 91 GLY A CA 1
ATOM 706 C C . GLY A 1 91 ? 1.731 -12.322 9.071 1.00 93.94 91 GLY A C 1
ATOM 707 O O . GLY A 1 91 ? 2.551 -13.006 9.677 1.00 93.94 91 GLY A O 1
ATOM 708 N N . LYS A 1 92 ? 2.066 -11.621 7.977 1.00 92.19 92 LYS A N 1
ATOM 709 C CA . LYS A 1 92 ? 3.440 -11.530 7.445 1.00 92.1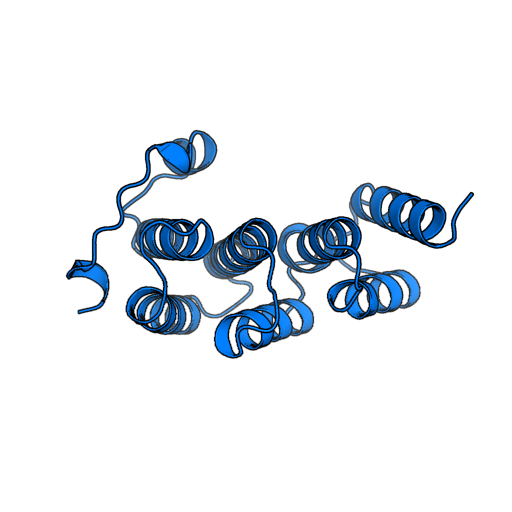9 92 LYS A CA 1
ATOM 710 C C . LYS A 1 92 ? 4.291 -10.491 8.177 1.00 92.19 92 LYS A C 1
ATOM 712 O O . LYS A 1 92 ? 5.508 -10.625 8.222 1.00 92.19 92 LYS A O 1
ATOM 717 N N . ILE A 1 93 ? 3.645 -9.476 8.743 1.00 94.56 93 ILE A N 1
ATOM 718 C CA . ILE A 1 93 ? 4.248 -8.444 9.589 1.00 94.56 93 ILE A CA 1
ATOM 719 C C . ILE A 1 93 ? 3.349 -8.207 10.806 1.00 94.56 93 ILE A C 1
ATOM 721 O O . ILE A 1 93 ? 2.166 -8.551 10.780 1.00 94.56 93 ILE A O 1
ATOM 725 N N . ASP A 1 94 ? 3.910 -7.645 11.876 1.00 96.06 94 ASP A N 1
ATOM 726 C CA . ASP A 1 94 ? 3.181 -7.425 13.126 1.00 96.06 94 ASP A CA 1
ATOM 727 C C . ASP A 1 94 ? 2.063 -6.383 12.960 1.00 96.06 94 ASP A C 1
ATOM 729 O O . ASP A 1 94 ? 2.311 -5.213 12.660 1.00 96.06 94 ASP A O 1
ATOM 733 N N . VAL A 1 95 ? 0.821 -6.818 13.178 1.00 97.12 95 VAL A N 1
ATOM 734 C CA . VAL A 1 95 ? -0.372 -5.989 12.973 1.00 97.12 95 VAL A CA 1
ATOM 735 C C . VAL A 1 95 ? -0.449 -4.818 13.951 1.00 97.12 95 VAL A C 1
ATOM 737 O O . VAL A 1 95 ? -0.875 -3.736 13.558 1.00 97.12 95 VAL A O 1
ATOM 740 N N . VAL A 1 96 ? 0.016 -4.998 15.192 1.00 96.69 96 VAL A N 1
ATOM 741 C CA . VAL A 1 96 ? -0.024 -3.953 16.228 1.00 96.69 96 VAL A CA 1
ATOM 742 C C . VAL A 1 96 ? 0.930 -2.812 15.872 1.00 96.69 96 VAL A C 1
ATOM 744 O O . VAL A 1 96 ? 0.561 -1.639 15.951 1.00 96.69 96 VAL A O 1
ATOM 747 N N . SER A 1 97 ? 2.137 -3.146 15.413 1.00 96.31 97 SER A N 1
ATOM 748 C CA . SER A 1 97 ? 3.129 -2.173 14.946 1.00 96.31 97 SER A CA 1
ATOM 749 C C . SER A 1 97 ? 2.639 -1.404 13.719 1.00 96.31 97 SER A C 1
ATOM 751 O O . SER A 1 97 ? 2.788 -0.183 13.663 1.00 96.31 97 SER A O 1
ATOM 753 N N . VAL A 1 98 ? 2.016 -2.094 12.756 1.00 97.75 98 VAL A N 1
ATOM 754 C CA . VAL A 1 98 ? 1.436 -1.448 11.567 1.00 97.75 98 VAL A CA 1
ATOM 755 C C . VAL A 1 98 ? 0.276 -0.535 11.951 1.00 97.75 98 VAL A C 1
ATOM 757 O O . VAL A 1 98 ? 0.236 0.596 11.476 1.00 97.75 98 VAL A O 1
ATOM 760 N N . GLU A 1 99 ? -0.628 -0.962 12.838 1.00 97.38 99 GLU A N 1
ATOM 761 C CA . GLU A 1 99 ? -1.719 -0.107 13.322 1.00 97.38 99 GLU A CA 1
ATOM 762 C C . GLU A 1 99 ? -1.176 1.170 13.975 1.00 97.38 99 GLU A C 1
ATOM 764 O O . GLU A 1 99 ? -1.605 2.275 13.635 1.00 97.38 99 GLU A O 1
ATOM 769 N N . SER A 1 100 ? -0.202 1.036 14.881 1.00 96.31 100 SER A N 1
ATOM 770 C CA . SER A 1 100 ? 0.411 2.181 15.558 1.00 96.31 100 SER A CA 1
ATOM 771 C C . SER A 1 100 ? 1.073 3.139 14.569 1.00 96.31 100 SER A C 1
ATOM 773 O O . SER A 1 100 ? 0.959 4.356 14.722 1.00 96.31 100 SER A O 1
ATOM 775 N N . TRP A 1 101 ? 1.766 2.607 13.563 1.00 97.19 101 TRP A N 1
ATOM 776 C CA . TRP A 1 101 ? 2.391 3.418 12.526 1.00 97.19 101 TRP A CA 1
ATOM 777 C C . TRP A 1 101 ? 1.344 4.137 11.663 1.00 97.19 101 TRP A C 1
ATOM 779 O O . TRP A 1 101 ? 1.464 5.343 11.457 1.00 97.19 101 TRP A O 1
ATOM 789 N N . LEU A 1 102 ? 0.276 3.449 11.242 1.00 97.12 102 LEU A N 1
ATOM 790 C CA . LEU A 1 102 ? -0.819 4.044 10.469 1.00 97.12 102 LEU A CA 1
ATOM 791 C C . LEU A 1 102 ? -1.492 5.200 11.216 1.00 97.12 102 LEU A C 1
ATOM 793 O O . LEU A 1 102 ? -1.768 6.223 10.600 1.00 97.12 102 LEU A O 1
ATOM 797 N N . ARG A 1 103 ? -1.705 5.096 12.536 1.00 95.81 103 ARG A N 1
ATOM 798 C CA . ARG A 1 103 ? -2.226 6.225 13.333 1.00 95.81 103 ARG A CA 1
ATOM 799 C C . ARG A 1 103 ? -1.303 7.443 13.275 1.00 95.81 103 ARG A C 1
ATOM 801 O O . ARG A 1 103 ? -1.779 8.564 13.109 1.00 95.81 103 ARG A O 1
ATOM 808 N N . GLY A 1 104 ? 0.010 7.219 13.363 1.00 94.69 104 GLY A N 1
ATOM 809 C CA . GLY A 1 104 ? 1.013 8.274 13.224 1.00 94.69 104 GLY A CA 1
ATOM 810 C C . GLY A 1 104 ? 0.995 8.924 11.839 1.00 94.69 104 GLY A C 1
ATOM 811 O O . GLY A 1 104 ? 1.005 10.148 11.741 1.00 94.69 104 GLY A O 1
ATOM 812 N N . VAL A 1 105 ? 0.907 8.116 10.777 1.00 95.06 105 VAL A N 1
ATOM 813 C CA . VAL A 1 105 ? 0.803 8.607 9.394 1.00 95.06 105 VAL A CA 1
ATOM 814 C C . VAL A 1 105 ? -0.504 9.367 9.175 1.00 95.06 105 VAL A C 1
ATOM 816 O O . VAL A 1 105 ? -0.490 10.416 8.539 1.00 95.06 105 VAL A O 1
ATOM 819 N N . LEU A 1 106 ? -1.629 8.888 9.714 1.00 94.50 106 LEU A N 1
ATOM 820 C CA . LEU A 1 106 ? -2.921 9.563 9.587 1.00 94.50 106 LEU A CA 1
ATOM 821 C C . LEU A 1 106 ? -2.874 10.964 10.204 1.00 94.50 106 LEU A C 1
ATOM 823 O O . LEU A 1 106 ? -3.381 11.908 9.611 1.00 94.50 106 LEU A O 1
ATOM 827 N N . GLY A 1 107 ? -2.224 11.103 11.363 1.00 91.00 107 GLY A N 1
ATOM 828 C CA . GLY A 1 107 ? -2.076 12.386 12.050 1.00 91.00 107 GLY A CA 1
ATOM 829 C C . GLY A 1 107 ? -1.218 13.418 11.307 1.00 91.00 107 GLY A C 1
ATOM 830 O O . GLY A 1 107 ? -1.312 14.603 11.618 1.00 91.00 107 GLY A O 1
ATOM 831 N N . SER A 1 108 ? -0.392 12.997 10.344 1.00 89.94 108 SER A N 1
ATOM 832 C CA . SER A 1 108 ? 0.471 13.881 9.545 1.00 89.94 108 SER A CA 1
ATOM 833 C C . SER A 1 108 ? 0.086 13.972 8.065 1.00 89.94 108 SER A C 1
ATOM 835 O O . SER A 1 108 ? 0.675 14.774 7.340 1.00 89.94 108 SER A O 1
ATOM 837 N N . SER A 1 109 ? -0.878 13.169 7.608 1.00 89.62 109 SER A N 1
ATOM 838 C CA . SER A 1 109 ? -1.317 13.132 6.210 1.00 89.62 109 SER A CA 1
ATOM 839 C C . SER A 1 109 ? -2.428 14.141 5.939 1.00 89.62 109 SER A C 1
ATOM 841 O O . SER A 1 109 ? -3.249 14.437 6.803 1.00 89.62 109 SER A O 1
ATOM 843 N N . ASP A 1 110 ? -2.491 14.618 4.698 1.00 92.12 110 ASP A N 1
ATOM 844 C CA . ASP A 1 110 ? -3.661 15.326 4.183 1.00 92.12 110 ASP A CA 1
ATOM 845 C C . ASP A 1 110 ? -4.845 14.347 4.076 1.00 92.12 110 ASP A C 1
ATOM 847 O O . ASP A 1 110 ? -4.723 13.293 3.443 1.00 92.12 110 ASP A O 1
ATOM 851 N N . SER A 1 111 ? -5.982 14.675 4.696 1.00 90.88 111 SER A N 1
ATOM 852 C CA . SER A 1 111 ? -7.187 13.836 4.708 1.00 90.88 111 SER A CA 1
ATOM 853 C C . SER A 1 111 ? -7.802 13.637 3.324 1.00 90.88 111 SER A C 1
ATOM 855 O O . SER A 1 111 ? -8.479 12.632 3.107 1.00 90.88 111 SER A O 1
ATOM 857 N N . ASP A 1 112 ? -7.555 14.560 2.393 1.00 92.69 112 ASP A N 1
ATOM 858 C CA . ASP A 1 112 ? -8.084 14.473 1.031 1.00 92.69 112 ASP A CA 1
ATOM 859 C C . ASP A 1 112 ? -7.164 13.673 0.093 1.00 92.69 112 ASP A C 1
ATOM 861 O O . ASP A 1 112 ? -7.599 13.244 -0.979 1.00 92.69 112 ASP A O 1
ATOM 865 N N . SER A 1 113 ? -5.920 13.404 0.514 1.00 95.69 113 SER A N 1
ATOM 866 C CA . SER A 1 113 ? -4.963 12.595 -0.249 1.00 95.69 113 SER A CA 1
ATOM 867 C C . SER A 1 113 ? -5.360 11.117 -0.310 1.00 95.69 113 SER A C 1
ATOM 869 O O . SER A 1 113 ? -5.940 10.560 0.629 1.00 95.69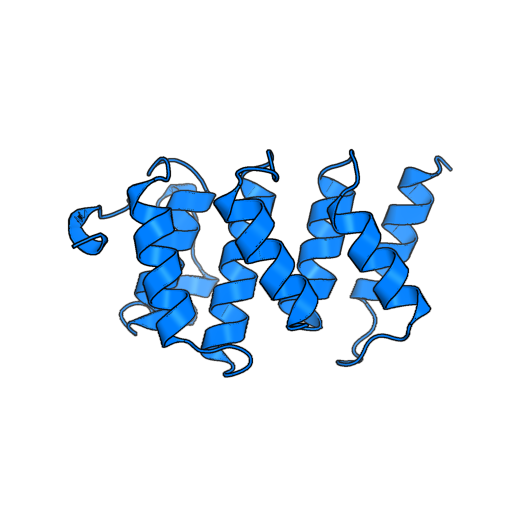 113 SER A O 1
ATOM 871 N N . LEU A 1 114 ? -4.987 10.441 -1.399 1.00 96.81 114 LEU A N 1
ATOM 872 C CA . LEU A 1 114 ? -5.144 8.995 -1.540 1.00 96.81 114 LEU A CA 1
ATOM 873 C C . LEU A 1 114 ? -4.385 8.252 -0.442 1.00 96.81 114 LEU A C 1
ATOM 875 O O . LEU A 1 114 ? -4.922 7.289 0.102 1.00 96.81 114 LEU A O 1
ATOM 879 N N . GLN A 1 115 ? -3.189 8.712 -0.055 1.00 96.19 115 GLN A N 1
ATOM 880 C CA . GLN A 1 115 ? -2.473 8.151 1.090 1.00 96.19 115 GLN A CA 1
ATOM 881 C C . GLN A 1 115 ? -3.297 8.255 2.382 1.00 96.19 115 GLN A C 1
ATOM 883 O O . GLN A 1 115 ? -3.471 7.249 3.070 1.00 96.19 115 GLN A O 1
ATOM 888 N N . GLY A 1 116 ? -3.797 9.445 2.727 1.00 96.06 116 GLY A N 1
ATOM 889 C CA . GLY A 1 116 ? -4.558 9.669 3.960 1.00 96.06 116 GLY A CA 1
ATOM 890 C C . GLY A 1 116 ? -5.812 8.797 4.020 1.00 96.06 116 GLY A C 1
ATOM 891 O O . GLY A 1 116 ? -6.060 8.114 5.018 1.00 96.06 116 GLY A O 1
ATOM 892 N N . LYS A 1 117 ? -6.542 8.722 2.904 1.00 97.75 117 LYS A N 1
ATOM 893 C CA . LYS A 1 117 ? -7.695 7.832 2.754 1.00 97.75 117 LYS A CA 1
ATOM 894 C C . LYS A 1 117 ? -7.297 6.359 2.884 1.00 97.75 117 LYS A C 1
ATOM 896 O O . LYS A 1 117 ? -7.944 5.629 3.629 1.00 97.75 117 LYS A O 1
ATOM 901 N N . ALA A 1 118 ? -6.217 5.916 2.238 1.00 97.38 118 ALA A N 1
ATOM 902 C CA . ALA A 1 118 ? -5.726 4.536 2.329 1.00 97.38 118 ALA A CA 1
ATOM 903 C C . ALA A 1 118 ? -5.351 4.147 3.758 1.00 97.38 118 ALA A C 1
ATOM 905 O O . ALA A 1 118 ? -5.656 3.043 4.207 1.00 97.38 118 ALA A O 1
ATOM 906 N N . VAL A 1 119 ? -4.719 5.063 4.490 1.00 97.31 119 VAL A N 1
ATOM 907 C CA . VAL A 1 119 ? -4.339 4.866 5.891 1.00 97.31 119 VAL A CA 1
ATOM 908 C C . VAL A 1 119 ? -5.581 4.719 6.764 1.00 97.31 119 VAL A C 1
ATOM 910 O O . VAL A 1 119 ? -5.664 3.778 7.555 1.00 97.31 119 VAL A O 1
ATOM 913 N N . TYR A 1 120 ? -6.566 5.601 6.589 1.00 97.25 120 TYR A N 1
ATOM 914 C CA . TYR A 1 120 ? -7.840 5.528 7.300 1.00 97.25 120 TYR A CA 1
ATOM 915 C C . TYR A 1 120 ? -8.573 4.206 7.031 1.00 97.25 120 TYR A C 1
ATOM 917 O O . TYR A 1 120 ? -8.943 3.492 7.966 1.00 97.25 120 TYR A O 1
ATOM 925 N N . ILE A 1 121 ? -8.711 3.823 5.760 1.00 97.25 121 ILE A N 1
ATOM 926 C CA . ILE A 1 121 ? -9.303 2.540 5.368 1.00 97.25 121 ILE A CA 1
ATOM 927 C C . ILE A 1 121 ? -8.506 1.364 5.948 1.00 97.25 121 ILE A C 1
ATOM 929 O O . ILE A 1 121 ? -9.091 0.425 6.490 1.00 97.25 121 ILE A O 1
ATOM 933 N N . GLY A 1 122 ? -7.176 1.432 5.914 1.00 97.06 122 GLY A N 1
ATOM 934 C CA . GLY A 1 122 ? -6.284 0.444 6.511 1.00 97.06 122 GLY A CA 1
ATOM 935 C C . GLY A 1 122 ? -6.527 0.235 8.006 1.00 97.06 122 GLY A C 1
ATOM 936 O O . GLY A 1 122 ? -6.613 -0.908 8.463 1.00 97.06 122 GLY A O 1
ATOM 937 N N . LEU A 1 123 ? -6.718 1.321 8.759 1.00 97.50 123 LEU A N 1
ATOM 938 C CA . LEU A 1 123 ? -7.070 1.272 10.181 1.00 97.50 123 LEU A CA 1
ATOM 939 C C . LEU A 1 123 ? -8.435 0.619 10.407 1.00 97.50 123 LEU A C 1
ATOM 941 O O . LEU A 1 123 ? -8.550 -0.269 11.254 1.00 97.50 123 LEU A O 1
ATOM 945 N N . LEU A 1 124 ? -9.457 0.990 9.627 1.00 96.75 124 LEU A N 1
ATOM 946 C CA . LEU A 1 124 ? -10.777 0.355 9.717 1.00 96.75 124 LEU A CA 1
ATOM 947 C C . LEU A 1 124 ? -10.698 -1.154 9.459 1.00 96.75 124 LEU A C 1
ATOM 949 O O . LEU A 1 124 ? -11.363 -1.937 10.141 1.00 96.75 124 LEU A O 1
ATOM 953 N N . ARG A 1 125 ? -9.867 -1.569 8.499 1.00 96.50 125 ARG A N 1
ATOM 954 C CA . ARG A 1 125 ? -9.644 -2.978 8.160 1.00 96.50 125 ARG A CA 1
ATOM 955 C C . ARG A 1 125 ? -8.966 -3.740 9.290 1.00 96.50 125 ARG A C 1
ATOM 957 O O . ARG A 1 125 ? -9.464 -4.794 9.677 1.00 96.50 125 ARG A O 1
ATOM 964 N N . ILE A 1 126 ? -7.878 -3.204 9.840 1.00 96.69 126 ILE A N 1
ATOM 965 C CA . ILE A 1 126 ? -7.150 -3.823 10.957 1.00 96.69 126 ILE A CA 1
ATOM 966 C C . ILE A 1 126 ? -8.033 -3.934 12.206 1.00 96.69 126 ILE A C 1
ATOM 968 O O . ILE A 1 126 ? -8.040 -4.970 12.866 1.00 96.69 126 ILE A O 1
ATOM 972 N N . GLN A 1 127 ? -8.850 -2.918 12.486 1.00 95.19 127 GLN A N 1
ATOM 973 C CA . GLN A 1 127 ? -9.760 -2.903 13.636 1.00 95.19 127 GLN A CA 1
ATOM 974 C C . GLN A 1 127 ? -11.032 -3.745 13.432 1.00 95.19 127 GLN A C 1
ATOM 976 O O . GLN A 1 127 ? -11.893 -3.771 14.311 1.00 95.19 127 GLN A O 1
ATOM 981 N N . GLY A 1 128 ? -11.197 -4.395 12.274 1.00 95.06 128 GLY A N 1
ATOM 982 C CA . GLY A 1 128 ? -12.385 -5.190 11.953 1.00 95.06 128 GLY A CA 1
ATOM 983 C C . GLY A 1 128 ? -13.663 -4.366 11.753 1.00 95.06 128 GLY A C 1
ATOM 984 O O . GLY A 1 128 ? -14.758 -4.922 11.767 1.00 95.06 128 GLY A O 1
ATOM 985 N N . LYS A 1 129 ? -13.540 -3.048 11.557 1.00 95.50 129 LYS A N 1
ATOM 986 C CA . LYS A 1 129 ? -14.654 -2.114 11.312 1.00 95.50 129 LYS A CA 1
ATOM 987 C C . LYS A 1 129 ? -15.063 -2.039 9.840 1.00 95.50 129 LYS A C 1
ATOM 989 O O . LYS A 1 129 ? -16.073 -1.422 9.526 1.00 95.50 129 LYS A O 1
ATOM 994 N N . MET A 1 130 ? -14.288 -2.655 8.947 1.00 94.94 130 MET A N 1
ATOM 995 C CA . MET A 1 130 ? -14.584 -2.749 7.519 1.00 94.94 130 MET A CA 1
ATOM 996 C C . MET A 1 130 ? -14.424 -4.187 7.019 1.00 94.94 130 MET A C 1
ATOM 998 O O . MET A 1 130 ? -13.372 -4.815 7.189 1.00 94.94 130 MET A O 1
ATOM 1002 N N . SER A 1 131 ? -15.457 -4.699 6.347 1.00 93.06 131 SER A N 1
ATOM 1003 C CA . SER A 1 131 ? -15.433 -6.042 5.768 1.00 93.06 131 SER A CA 1
ATOM 1004 C C . SER A 1 131 ? -14.530 -6.122 4.528 1.00 93.06 131 SER A C 1
ATOM 1006 O O . SER A 1 131 ? -14.081 -5.114 3.983 1.00 93.06 131 SER A O 1
ATOM 1008 N N . VAL A 1 132 ? -14.210 -7.344 4.086 1.00 90.06 132 VAL A N 1
ATOM 1009 C CA . VAL A 1 132 ? -13.408 -7.552 2.863 1.00 90.06 132 VAL A CA 1
ATOM 1010 C C . VAL A 1 132 ? -14.188 -7.120 1.623 1.00 90.06 132 VAL A C 1
ATOM 1012 O O . VAL A 1 132 ? -13.594 -6.569 0.703 1.00 90.06 132 VAL A O 1
ATOM 1015 N N . SER A 1 133 ? -15.503 -7.352 1.600 1.00 91.81 133 SER A N 1
ATOM 1016 C CA . SER A 1 133 ? -16.358 -6.963 0.479 1.00 91.81 133 SER A CA 1
ATOM 1017 C C . SER A 1 133 ? -16.430 -5.451 0.328 1.00 91.81 133 SER A C 1
ATOM 1019 O O . SER A 1 133 ? -16.239 -4.969 -0.781 1.00 91.81 133 SER A O 1
ATOM 1021 N N . ASP A 1 134 ? -16.611 -4.719 1.433 1.00 93.56 134 ASP A N 1
ATOM 1022 C CA . ASP A 1 134 ? -16.696 -3.253 1.390 1.00 93.56 134 ASP A CA 1
ATOM 1023 C C . ASP A 1 134 ? -15.385 -2.649 0.881 1.00 93.56 134 ASP A C 1
ATOM 1025 O O . ASP A 1 134 ? -15.393 -1.734 0.063 1.00 93.56 134 ASP A O 1
ATOM 1029 N N . PHE A 1 135 ? -14.255 -3.216 1.317 1.00 92.06 135 PHE A N 1
ATOM 1030 C CA . PHE A 1 135 ? -12.929 -2.830 0.841 1.00 92.06 135 PHE A CA 1
ATOM 1031 C C . PHE A 1 135 ? -12.730 -3.106 -0.651 1.00 92.06 135 PHE A C 1
ATOM 1033 O O . PHE A 1 135 ? -12.178 -2.276 -1.362 1.00 92.06 135 PHE A O 1
ATOM 1040 N N . ALA A 1 136 ? -13.180 -4.262 -1.143 1.00 89.69 136 ALA A N 1
ATOM 1041 C CA . ALA A 1 136 ? -13.022 -4.637 -2.547 1.00 89.69 136 ALA A CA 1
ATOM 1042 C C . ALA A 1 136 ? -13.879 -3.788 -3.501 1.00 89.69 136 ALA A C 1
ATOM 1044 O O . ALA A 1 136 ? -13.536 -3.659 -4.673 1.00 89.69 136 ALA A O 1
ATOM 1045 N N . SER A 1 137 ? -14.988 -3.224 -3.016 1.00 92.12 137 SER A N 1
ATOM 1046 C CA . SER A 1 137 ? -15.858 -2.313 -3.770 1.00 92.12 137 SER A CA 1
ATOM 1047 C C . SER A 1 137 ? -15.558 -0.833 -3.525 1.00 92.12 137 SER A C 1
ATOM 1049 O O . SER A 1 137 ? -16.359 0.018 -3.909 1.00 92.12 137 SER A O 1
ATOM 1051 N N . LEU A 1 138 ? -14.470 -0.523 -2.819 1.00 93.50 138 LEU A N 1
ATOM 1052 C CA . LEU A 1 138 ? -14.183 0.828 -2.372 1.00 93.50 138 LEU A CA 1
ATOM 1053 C C . LEU A 1 138 ? -13.825 1.736 -3.551 1.00 93.50 138 LEU A C 1
ATOM 1055 O O . LEU A 1 138 ? -12.979 1.405 -4.378 1.00 93.50 138 LEU A O 1
ATOM 1059 N N . ASP A 1 139 ? -14.438 2.913 -3.561 1.00 94.06 139 ASP A N 1
ATOM 1060 C CA . ASP A 1 139 ? -14.051 4.028 -4.410 1.00 94.06 139 ASP A CA 1
ATOM 1061 C C . ASP A 1 139 ? -13.514 5.150 -3.513 1.00 94.06 139 ASP A C 1
ATOM 1063 O O . ASP A 1 139 ? -14.229 5.698 -2.665 1.00 94.06 139 ASP A O 1
ATOM 1067 N N . TYR A 1 140 ? -12.225 5.449 -3.676 1.00 93.38 140 TYR A N 1
ATOM 1068 C CA . TYR A 1 140 ? -11.504 6.432 -2.870 1.00 93.38 140 TYR A CA 1
ATOM 1069 C C . TYR A 1 140 ? -12.035 7.860 -3.049 1.00 93.38 140 TYR A C 1
ATOM 1071 O O . TYR A 1 140 ? -11.843 8.690 -2.153 1.00 93.38 140 TYR A O 1
ATOM 1079 N N . ASP A 1 141 ? -12.748 8.156 -4.135 1.00 93.44 141 ASP A N 1
ATOM 1080 C CA . ASP A 1 141 ? -13.335 9.479 -4.357 1.00 93.44 141 ASP A CA 1
ATOM 1081 C C . ASP A 1 141 ? -14.439 9.798 -3.337 1.00 93.44 141 ASP A C 1
ATOM 1083 O O . ASP A 1 141 ? -14.633 10.960 -2.978 1.00 93.44 141 ASP A O 1
ATOM 1087 N N . TYR A 1 142 ? -15.094 8.772 -2.783 1.00 93.19 142 TYR A N 1
ATOM 1088 C CA . TYR A 1 142 ? -16.169 8.919 -1.794 1.00 93.19 142 TYR A CA 1
ATOM 1089 C C . TYR A 1 142 ? -15.724 8.689 -0.344 1.00 93.19 142 TYR A C 1
ATOM 1091 O O . TYR A 1 142 ? -16.545 8.759 0.574 1.00 93.19 142 TYR A O 1
ATOM 1099 N N . VAL A 1 143 ? -14.440 8.407 -0.105 1.00 94.38 143 VAL A N 1
ATOM 1100 C CA . VAL A 1 143 ? -13.924 8.195 1.252 1.00 94.38 143 VAL A CA 1
ATOM 1101 C C . VAL A 1 143 ? -13.769 9.532 1.967 1.00 94.38 143 VAL A C 1
ATOM 1103 O O . VAL A 1 143 ? -12.995 10.389 1.545 1.00 94.38 143 VAL A O 1
ATOM 1106 N N . ILE A 1 144 ? -14.463 9.663 3.097 1.00 93.31 144 ILE A N 1
ATOM 1107 C CA . ILE A 1 144 ? -14.310 10.770 4.042 1.00 93.31 144 ILE A CA 1
ATOM 1108 C C . ILE A 1 144 ? -13.516 10.252 5.240 1.00 93.31 144 ILE A C 1
ATOM 1110 O O . ILE A 1 144 ? -13.934 9.299 5.903 1.00 93.31 144 ILE A O 1
ATOM 1114 N N . VAL A 1 145 ? -12.364 10.868 5.498 1.00 92.56 145 VAL A N 1
ATOM 1115 C CA . VAL A 1 145 ? -11.484 10.499 6.610 1.00 92.56 145 VAL A CA 1
ATOM 1116 C C . VAL A 1 145 ? -12.032 11.064 7.917 1.00 92.56 145 VAL A C 1
ATOM 1118 O O . VAL A 1 145 ? -12.231 12.270 8.046 1.00 92.56 145 VAL A O 1
ATOM 1121 N N . ASP A 1 146 ? -12.239 10.189 8.901 1.00 88.12 146 ASP A N 1
ATOM 1122 C CA . ASP A 1 146 ? -12.564 10.592 10.268 1.00 88.12 146 ASP A CA 1
ATOM 1123 C C . ASP A 1 146 ? -11.287 10.718 11.109 1.00 88.12 146 ASP A C 1
ATOM 1125 O O . ASP A 1 146 ? -10.692 9.731 11.559 1.00 88.12 146 ASP A O 1
ATOM 1129 N N . SER A 1 147 ? -10.867 11.962 11.336 1.00 73.12 147 SER A N 1
ATOM 1130 C CA . SER A 1 147 ? -9.654 12.292 12.087 1.00 73.12 147 SER A CA 1
ATOM 1131 C C . SER A 1 147 ? -9.735 11.940 13.577 1.00 73.12 147 SER A C 1
ATOM 1133 O O . SER A 1 147 ? -8.712 11.985 14.264 1.00 73.12 147 SER A O 1
ATOM 1135 N N . SER A 1 148 ? -10.900 11.540 14.108 1.00 79.38 148 SER A N 1
ATOM 1136 C CA . SER A 1 148 ? -11.006 11.088 15.502 1.00 79.38 148 SER A CA 1
ATOM 1137 C C . SER A 1 148 ? -10.222 9.793 15.769 1.00 79.38 148 SER A C 1
ATOM 1139 O O . SER A 1 148 ? -9.978 9.447 16.923 1.00 79.38 148 SER A O 1
ATOM 1141 N N . MET A 1 149 ? -9.811 9.067 14.722 1.00 73.56 149 MET A N 1
ATOM 1142 C CA . MET A 1 149 ? -9.019 7.832 14.825 1.00 73.56 149 MET A CA 1
ATOM 1143 C C . MET A 1 149 ? -7.541 8.045 15.174 1.00 73.56 149 MET A C 1
ATOM 1145 O O . MET A 1 149 ? -6.835 7.078 15.461 1.00 73.56 149 MET A O 1
ATOM 1149 N N . VAL A 1 150 ? -7.072 9.294 15.168 1.00 70.88 150 VAL A N 1
ATOM 1150 C CA . VAL A 1 150 ? -5.703 9.660 15.568 1.00 70.88 150 VAL A CA 1
ATOM 1151 C C . VAL A 1 150 ? -5.522 9.590 17.099 1.00 70.88 150 VAL A C 1
ATOM 1153 O O . VAL A 1 150 ? -4.391 9.546 17.577 1.00 70.88 150 VAL A O 1
ATOM 1156 N N . SER A 1 151 ? -6.630 9.559 17.858 1.00 59.19 151 SER A N 1
ATOM 1157 C CA . SER A 1 151 ? -6.666 9.586 19.335 1.00 59.19 151 SER 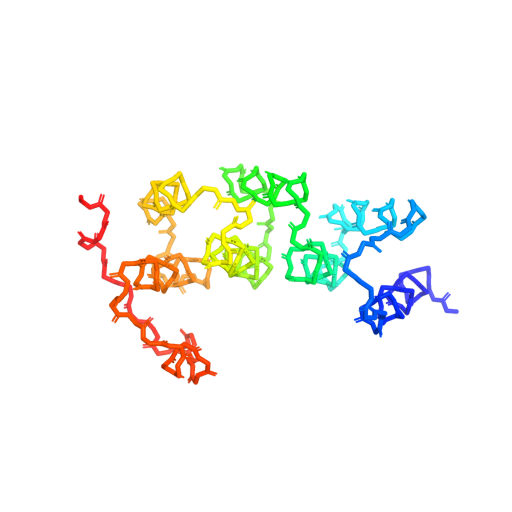A CA 1
ATOM 1158 C C . SER A 1 151 ? -6.371 8.239 19.998 1.00 59.19 151 SER A C 1
ATOM 1160 O O . SER A 1 151 ? -6.801 7.186 19.464 1.00 59.19 151 SER A O 1
#

Foldseek 3Di:
DPPVVVLLVVLVVLLPDQDLDDDPVNVVSLVVQCLDPDVSSNLSSLCCCQARNVPPVVLVVLLVCLVVVVDVDLVSLLSSLVSNLNCCVVVVDPLVVNLLSLLVSLVVDDQLTSNNLSSQVSNCVSVVVDDPVCVVPDDSNPRGHDNVSND

Sequence (151 aa):
MAEDDLLLDRLYRISGVLTDDPDSSSYMLVSRSLFHCDPEVRERAIFIGGLRWADPLILGCFIGMITTGMESVDDNRRLMVEALVSAALRGKIDVVSVESWLRGVLGSSDSDSLQGKAVYIGLLRIQGKMSVSDFASLDYDYVIVDSSMVS

Organism: Stenotrophomonas maltophilia (NCBI:txid40324)

pLDDT: mean 92.33, std 7.12, range [58.78, 98.44]

Secondary structure (DSSP, 8-state):
--HHHHHHHHHHHHHT---SSPPHHHHHHHHHHTT-SSHHHHHHHHIIIIIIS--HHHHHHHHHHHHTT----HHHHHHHHHHHHHHHHTTSS-HHHHHHHHHHHHHHS-TTSHHHHHHHHHHHHHTT-S-HHHHHT--GGGPPP-GGGG-